Protein AF-A0AAG5D465-F1 (afdb_monomer)

Sequence (115 aa):
MSRIVLTNRLEFLVHNFLQYLPQVLQSLQRAWMNEKFAPDLLPYEDALVEMVMIQLVHMEENLASADKNNLLYIVHRMEVERIRFVVASYLRCRLQKIETYFCDNVQYPFYLFPN

Foldseek 3Di:
DDPDDPPDPPVVCCVVLVPCVVVLLVVLVVLQVCLQPDPAQDDDPVVSLVVLVVSLVVLVVVLVPDDPPDPVSVVSVVVSVVSVVSSVSSVVSNVVNVVVCCVVVPPDDPPPDDD

Radius of gyration: 21.15 Å; Cα contacts (8 Å, |Δi|>4): 42; chains: 1; bounding box: 35×42×78 Å

Secondary structure (DSSP, 8-state):
--------HHHHHHHHHTTTHHHHHHHHHHHHHHHHH-SSPPPP-HHHHHHHHHHHHHHHHHHHTS-TTSHHHHHHHHHHHHHHHHHHHHHHHHHHHHHHHHHHH--S-TT----

Mean predicted aligned error: 10.77 Å

Organism: Anopheles atroparvus (NCBI:txid41427)

pLDDT: mean 78.23, std 18.37, range [38.47, 96.12]

Solvent-accessible surface area (backbone atoms only — not comparable to full-atom values): 7015 Å² total; per-residue (Å²): 137,84,84,79,69,92,81,44,75,62,59,60,46,51,66,68,51,62,79,53,51,63,62,55,49,51,52,49,50,49,53,35,52,51,48,71,71,40,94,60,84,67,87,81,62,58,70,61,54,51,51,52,51,55,53,48,53,53,53,51,57,54,51,74,76,48,63,79,87,39,69,66,46,53,53,53,52,52,49,53,53,54,52,52,50,51,54,54,51,36,52,48,51,52,51,52,48,52,52,48,51,49,60,69,68,58,76,76,72,101,80,81,73,82,132

InterPro domains:
  IPR008591 GINS complex subunit Sld5 [PTHR21206] (23-103)
  IPR036224 GINS, helical bundle-like domain superfamily [SSF158573] (23-104)
  IPR038749 GINS complex protein Sld5, alpha-helical domain [cd11711] (24-102)

Structure (mmCIF, N/CA/C/O backbone):
data_AF-A0AAG5D465-F1
#
_entry.id   AF-A0AAG5D465-F1
#
loop_
_atom_site.group_PDB
_atom_site.id
_atom_site.type_symbol
_atom_site.label_atom_id
_atom_site.label_alt_id
_atom_site.label_comp_id
_atom_site.label_asym_id
_atom_site.label_entity_id
_atom_site.label_seq_id
_atom_site.pdbx_PDB_ins_code
_atom_site.Cartn_x
_atom_site.Cartn_y
_atom_site.Cartn_z
_atom_site.occupancy
_atom_site.B_iso_or_equiv
_atom_site.auth_seq_id
_atom_site.auth_comp_id
_atom_site.auth_asym_id
_atom_site.auth_atom_id
_atom_site.pdbx_PDB_model_num
ATOM 1 N N . MET A 1 1 ? 6.609 7.250 -47.207 1.00 39.47 1 MET A N 1
ATOM 2 C CA . MET A 1 1 ? 6.962 8.311 -46.241 1.00 39.47 1 MET A CA 1
ATOM 3 C C . MET A 1 1 ? 6.620 7.837 -44.835 1.00 39.47 1 MET A C 1
ATOM 5 O O . MET A 1 1 ? 5.506 7.991 -44.362 1.00 39.47 1 MET A O 1
ATOM 9 N N . SER A 1 2 ? 7.585 7.119 -44.268 1.00 38.47 2 SER A N 1
ATOM 10 C CA . SER A 1 2 ? 7.977 7.017 -42.861 1.00 38.47 2 SER A CA 1
ATOM 11 C C . SER A 1 2 ? 6.959 7.433 -41.784 1.00 38.47 2 SER A C 1
ATOM 13 O O . SER A 1 2 ? 6.992 8.561 -41.302 1.00 38.47 2 SER A O 1
ATOM 15 N N . ARG A 1 3 ? 6.134 6.487 -41.307 1.00 41.50 3 ARG A N 1
ATOM 16 C CA . ARG A 1 3 ? 5.664 6.515 -39.911 1.00 41.50 3 ARG A CA 1
ATOM 17 C C . ARG A 1 3 ? 6.727 5.832 -39.060 1.00 41.50 3 ARG A C 1
ATOM 19 O O . ARG A 1 3 ? 6.804 4.610 -38.980 1.00 41.50 3 ARG A O 1
ATOM 26 N N . ILE A 1 4 ? 7.611 6.668 -38.539 1.00 45.81 4 ILE A N 1
ATOM 27 C CA . ILE A 1 4 ? 8.719 6.313 -37.666 1.00 45.81 4 ILE A CA 1
ATOM 28 C C . ILE A 1 4 ? 8.134 5.854 -36.322 1.00 45.81 4 ILE A C 1
ATOM 30 O O . ILE A 1 4 ? 7.581 6.642 -35.571 1.00 45.81 4 ILE A O 1
ATOM 34 N N . VAL A 1 5 ? 8.226 4.542 -36.107 1.00 45.31 5 VAL A N 1
ATOM 35 C CA . VAL A 1 5 ? 8.690 3.885 -34.882 1.00 45.31 5 VAL A CA 1
ATOM 36 C C . VAL A 1 5 ? 7.916 4.151 -33.573 1.00 45.31 5 VAL A C 1
ATOM 38 O O . VAL A 1 5 ? 8.186 5.083 -32.825 1.00 45.31 5 VAL A O 1
ATOM 41 N N . LEU A 1 6 ? 7.035 3.206 -33.221 1.00 42.00 6 LEU A N 1
ATOM 42 C CA . LEU A 1 6 ? 6.590 2.948 -31.842 1.00 42.00 6 LEU A CA 1
ATOM 43 C C . LEU A 1 6 ? 7.748 2.319 -31.027 1.00 42.00 6 LEU A C 1
ATOM 45 O O . LEU A 1 6 ? 7.674 1.153 -30.644 1.00 42.00 6 LEU A O 1
ATOM 49 N N . THR A 1 7 ? 8.870 3.026 -30.839 1.00 44.22 7 THR A N 1
ATOM 50 C CA . THR A 1 7 ? 10.131 2.406 -30.362 1.00 44.22 7 THR A CA 1
ATOM 51 C C . THR A 1 7 ? 10.227 2.117 -28.880 1.00 44.22 7 THR A C 1
ATOM 53 O O . THR A 1 7 ? 11.240 1.567 -28.467 1.00 44.22 7 THR A O 1
ATOM 56 N N . ASN A 1 8 ? 9.237 2.439 -28.058 1.00 47.28 8 ASN A N 1
ATOM 57 C CA . ASN A 1 8 ? 9.345 2.143 -26.639 1.00 47.28 8 ASN A CA 1
ATOM 58 C C . ASN A 1 8 ? 8.136 1.347 -26.171 1.00 47.28 8 ASN A C 1
ATOM 60 O O . ASN A 1 8 ? 7.081 1.889 -25.854 1.00 47.28 8 ASN A O 1
ATOM 64 N N . ARG A 1 9 ? 8.338 0.032 -26.031 1.00 51.03 9 ARG A N 1
ATOM 65 C CA . ARG A 1 9 ? 7.465 -0.854 -25.242 1.00 51.03 9 ARG A CA 1
ATOM 66 C C . ARG A 1 9 ? 7.213 -0.269 -23.840 1.00 51.03 9 ARG A C 1
ATOM 68 O O . ARG A 1 9 ? 6.133 -0.442 -23.292 1.00 51.03 9 ARG A O 1
ATOM 75 N N . LEU A 1 10 ? 8.184 0.491 -23.319 1.00 47.94 10 LEU A N 1
ATOM 76 C CA . LEU A 1 10 ? 8.083 1.292 -22.098 1.00 47.94 10 LEU A CA 1
ATOM 77 C C . LEU A 1 10 ? 7.093 2.466 -22.211 1.00 47.94 10 LEU A C 1
ATOM 79 O O . LEU A 1 10 ? 6.311 2.650 -21.293 1.00 47.94 10 LEU A O 1
ATOM 83 N N . GLU A 1 11 ? 7.041 3.219 -23.315 1.00 49.28 11 GLU A N 1
ATOM 84 C CA . GLU A 1 11 ? 6.071 4.321 -23.490 1.00 49.28 11 GLU A CA 1
ATOM 85 C C . GLU A 1 11 ? 4.629 3.804 -23.584 1.00 49.28 11 GLU A C 1
ATOM 87 O O . GLU A 1 11 ? 3.711 4.396 -23.019 1.00 49.28 11 GLU A O 1
ATOM 92 N N . PHE A 1 12 ? 4.432 2.652 -24.230 1.00 49.44 12 PHE A N 1
ATOM 93 C CA . PHE A 1 12 ? 3.120 2.005 -24.323 1.00 49.44 12 PHE A CA 1
ATOM 94 C C . PHE A 1 12 ? 2.645 1.434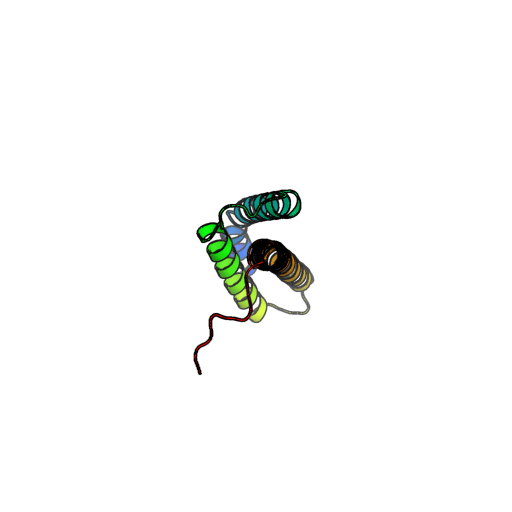 -22.972 1.00 49.44 12 PHE A C 1
ATOM 96 O O . PHE A 1 12 ? 1.447 1.448 -22.675 1.00 49.44 12 PHE A O 1
ATOM 103 N N . LEU A 1 13 ? 3.579 0.969 -22.131 1.00 51.59 13 LEU A N 1
ATOM 104 C CA . LEU A 1 13 ? 3.313 0.530 -20.757 1.00 51.59 13 LEU A CA 1
ATOM 105 C C . LEU A 1 13 ? 3.050 1.713 -19.818 1.00 51.59 13 LEU A C 1
ATOM 107 O O . LEU A 1 13 ? 2.090 1.672 -19.057 1.00 51.59 13 LEU A O 1
ATOM 111 N N . VAL A 1 14 ? 3.825 2.795 -19.925 1.00 52.81 14 VAL A N 1
ATOM 112 C CA . VAL A 1 14 ? 3.624 4.053 -19.185 1.00 52.81 14 VAL A CA 1
ATOM 113 C C . VAL A 1 14 ? 2.224 4.620 -19.446 1.00 52.81 14 VAL A C 1
ATOM 115 O O . VAL A 1 14 ? 1.534 5.002 -18.504 1.00 52.81 14 VAL A O 1
ATOM 118 N N . HIS A 1 15 ? 1.756 4.599 -20.696 1.00 45.66 15 HIS A N 1
ATOM 119 C CA . HIS A 1 15 ? 0.442 5.138 -21.055 1.00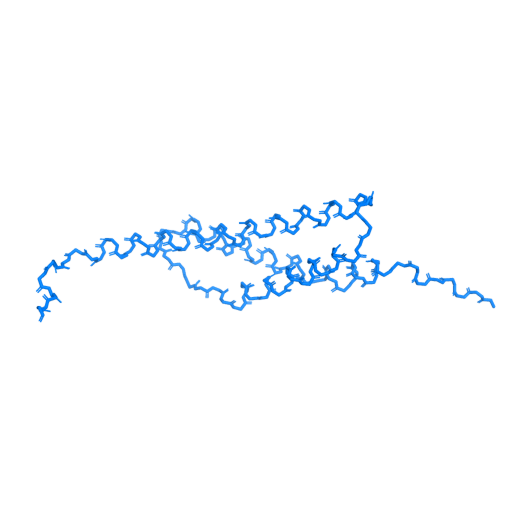 45.66 15 HIS A CA 1
ATOM 120 C C . HIS A 1 15 ? -0.743 4.256 -20.602 1.00 45.66 15 HIS A C 1
ATOM 122 O O . HIS A 1 15 ? -1.821 4.786 -20.344 1.00 45.66 15 HIS A O 1
ATOM 128 N N . ASN A 1 16 ? -0.567 2.933 -20.472 1.00 44.88 16 ASN A N 1
ATOM 129 C CA . ASN A 1 16 ? -1.628 2.029 -19.996 1.00 44.88 16 ASN A CA 1
ATOM 130 C C . ASN A 1 16 ? -1.641 1.848 -18.464 1.00 44.88 16 ASN A C 1
ATOM 132 O O . ASN A 1 16 ? -2.710 1.667 -17.889 1.00 44.88 16 ASN A O 1
ATOM 136 N N . PHE A 1 17 ? -0.490 1.930 -17.784 1.00 49.47 17 PHE A N 1
ATOM 137 C CA . PHE A 1 17 ? -0.395 1.723 -16.328 1.00 49.47 17 PHE A CA 1
ATOM 138 C C . PHE A 1 17 ? -0.609 2.996 -15.494 1.00 49.47 17 PHE A C 1
ATOM 140 O O . PHE A 1 17 ? -1.157 2.921 -14.393 1.00 49.47 17 PHE A O 1
ATOM 147 N N . L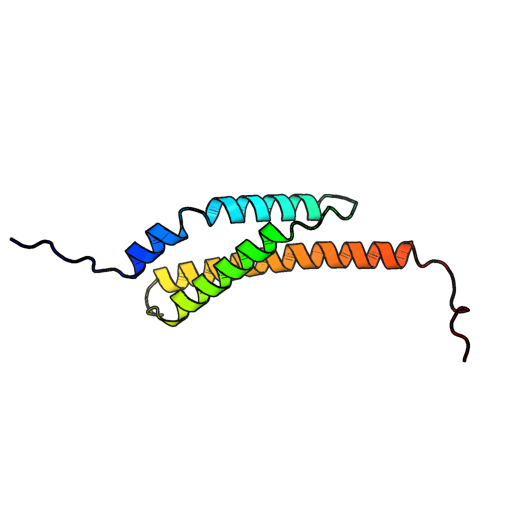EU A 1 18 ? -0.219 4.180 -15.985 1.00 49.31 18 LEU A N 1
ATOM 148 C CA . LEU A 1 18 ? -0.297 5.417 -15.192 1.00 49.31 18 LEU A CA 1
ATOM 149 C C . LEU A 1 18 ? -1.707 6.004 -15.053 1.00 49.31 18 LEU A C 1
ATOM 151 O O . LEU A 1 18 ? -1.895 6.912 -14.246 1.00 49.31 18 LEU A O 1
ATOM 155 N N . GLN A 1 19 ? -2.703 5.525 -15.801 1.00 55.31 19 GLN A N 1
ATOM 156 C CA . GLN A 1 19 ? -4.012 6.183 -15.803 1.00 55.31 19 GLN A CA 1
ATOM 157 C C . GLN A 1 19 ? -4.863 5.871 -14.559 1.00 55.31 19 GLN A C 1
ATOM 159 O O . GLN A 1 19 ? -5.653 6.720 -14.149 1.00 55.31 19 GLN A O 1
ATOM 164 N N . TYR A 1 20 ? -4.665 4.707 -13.927 1.00 60.53 20 TYR A N 1
ATOM 165 C CA . TYR A 1 20 ? -5.469 4.265 -12.776 1.00 60.53 20 TYR A CA 1
ATOM 166 C C . TYR A 1 20 ? -4.660 4.021 -11.495 1.00 60.53 20 TYR A C 1
ATOM 168 O O . TYR A 1 20 ? -5.179 4.239 -10.399 1.00 60.53 20 TYR A O 1
ATOM 176 N N . LEU A 1 21 ? -3.376 3.651 -11.598 1.00 70.69 21 LEU A N 1
ATOM 177 C CA . LEU A 1 21 ? -2.509 3.412 -10.437 1.00 70.69 21 LEU A CA 1
ATOM 178 C C . LEU A 1 21 ? -2.479 4.594 -9.440 1.00 70.69 21 LEU A C 1
ATOM 180 O O . LEU A 1 21 ? -2.598 4.345 -8.241 1.00 70.69 21 LEU A O 1
ATOM 184 N N . PRO A 1 22 ? -2.406 5.876 -9.864 1.00 79.38 22 PRO A N 1
ATOM 185 C CA . PRO A 1 22 ? -2.346 6.995 -8.922 1.00 79.38 22 PRO A CA 1
ATOM 186 C C . PRO A 1 22 ? -3.597 7.126 -8.048 1.00 79.38 22 PRO A C 1
ATOM 188 O O . PRO A 1 22 ? -3.484 7.407 -6.857 1.00 79.38 22 PRO A O 1
ATOM 191 N N . GLN A 1 23 ? -4.786 6.893 -8.615 1.00 83.12 23 GLN A N 1
ATOM 192 C CA . GLN A 1 23 ? -6.050 6.992 -7.875 1.00 83.12 23 GLN A CA 1
ATOM 193 C C . GLN A 1 23 ? -6.178 5.847 -6.870 1.00 83.12 23 GLN A C 1
ATOM 195 O O . GLN A 1 23 ? -6.535 6.065 -5.716 1.00 83.12 23 GLN A O 1
ATOM 200 N N . VAL A 1 24 ? -5.827 4.631 -7.293 1.00 85.31 24 VAL A N 1
ATOM 201 C CA . VAL A 1 24 ? -5.846 3.438 -6.438 1.00 85.31 24 VAL A CA 1
ATOM 202 C C . VAL A 1 24 ? -4.855 3.589 -5.284 1.00 85.31 24 VAL A C 1
ATOM 204 O O . VAL A 1 24 ? -5.199 3.330 -4.132 1.00 85.31 24 VAL A O 1
ATOM 207 N N . LEU A 1 25 ? -3.645 4.086 -5.557 1.00 87.81 25 LEU A N 1
ATOM 208 C CA . LEU A 1 25 ? -2.649 4.354 -4.521 1.00 87.81 25 LEU A CA 1
ATOM 209 C C . LEU A 1 25 ? -3.088 5.461 -3.566 1.00 87.81 25 LEU A C 1
ATOM 211 O O . LEU A 1 25 ? -2.852 5.342 -2.366 1.00 87.81 25 LEU A O 1
ATOM 215 N N . GLN A 1 26 ? -3.746 6.509 -4.061 1.00 90.75 26 GLN A N 1
ATOM 216 C CA . GLN A 1 26 ? -4.297 7.558 -3.206 1.00 90.75 26 GLN A CA 1
ATOM 217 C C . GLN A 1 26 ? -5.386 7.005 -2.277 1.00 90.75 26 GLN A C 1
ATOM 219 O O . GLN A 1 26 ? -5.393 7.316 -1.083 1.00 90.75 26 GLN A O 1
ATOM 224 N N . SER A 1 27 ? -6.272 6.151 -2.795 1.00 92.00 27 SER A N 1
ATOM 225 C CA . SER A 1 27 ? -7.276 5.453 -1.989 1.00 92.00 27 SER A CA 1
ATOM 226 C C . SER A 1 27 ? -6.626 4.554 -0.940 1.00 92.00 27 SER A C 1
ATOM 228 O O . SER A 1 27 ? -7.003 4.622 0.229 1.00 92.00 27 SER A O 1
ATOM 230 N N . LEU A 1 28 ? -5.592 3.787 -1.312 1.00 92.94 28 LEU A N 1
ATOM 231 C CA . LEU A 1 28 ? -4.841 2.946 -0.376 1.00 92.94 28 LEU A CA 1
ATOM 232 C C . LEU A 1 28 ? -4.163 3.783 0.710 1.00 92.94 28 LEU A C 1
ATOM 234 O O . LEU A 1 28 ? -4.222 3.430 1.882 1.00 92.94 28 LEU A O 1
ATOM 238 N N . GLN A 1 29 ? -3.530 4.898 0.349 1.00 93.31 29 GLN A N 1
ATOM 239 C CA . GLN A 1 29 ? -2.888 5.790 1.313 1.00 93.31 29 GLN A CA 1
ATOM 240 C C . GLN A 1 29 ? -3.900 6.382 2.292 1.00 93.31 29 GLN A C 1
ATOM 242 O O . GLN A 1 29 ? -3.619 6.447 3.487 1.00 93.31 29 GLN A O 1
ATOM 247 N N . ARG A 1 30 ? -5.086 6.769 1.809 1.00 94.00 30 ARG A N 1
ATOM 248 C CA . ARG A 1 30 ? -6.176 7.236 2.668 1.00 94.00 30 ARG A CA 1
ATOM 249 C C . ARG A 1 30 ? -6.653 6.128 3.606 1.00 94.00 30 ARG A C 1
ATOM 251 O O . ARG A 1 30 ? -6.738 6.375 4.804 1.00 94.00 30 ARG A O 1
ATOM 258 N N . ALA A 1 31 ? -6.913 4.926 3.093 1.00 94.06 31 ALA A N 1
ATOM 259 C CA . ALA A 1 31 ? -7.304 3.778 3.912 1.00 94.06 31 ALA A CA 1
ATOM 260 C C . ALA A 1 31 ? -6.234 3.450 4.966 1.00 94.06 31 ALA A C 1
ATOM 262 O O . ALA A 1 31 ? -6.551 3.267 6.137 1.00 94.06 31 ALA A O 1
ATOM 263 N N . TRP A 1 32 ? -4.957 3.479 4.580 1.00 95.06 32 TRP A N 1
ATOM 264 C CA . TRP A 1 32 ? -3.826 3.267 5.478 1.00 95.06 32 TRP A CA 1
ATOM 265 C C . TRP A 1 32 ? -3.723 4.325 6.578 1.00 95.06 32 TRP A C 1
ATOM 267 O O . TRP A 1 32 ? -3.547 3.976 7.745 1.00 95.06 32 TRP A O 1
ATOM 277 N N . MET A 1 33 ? -3.853 5.608 6.235 1.00 95.25 33 MET A N 1
ATOM 278 C CA . MET A 1 33 ? -3.861 6.687 7.224 1.00 95.25 33 MET A CA 1
ATOM 279 C C . MET A 1 33 ? -5.050 6.559 8.175 1.00 95.25 33 MET A C 1
ATOM 281 O O . MET A 1 33 ? -4.865 6.636 9.387 1.00 95.25 33 MET A O 1
ATOM 285 N N . ASN A 1 34 ? -6.247 6.324 7.639 1.00 95.38 34 ASN A N 1
ATOM 286 C CA . ASN A 1 34 ? -7.452 6.145 8.442 1.00 95.38 34 ASN A CA 1
ATOM 287 C C . ASN A 1 34 ? -7.288 4.979 9.417 1.00 95.38 34 ASN A C 1
ATOM 289 O O . ASN A 1 34 ? -7.568 5.136 10.599 1.00 95.38 34 ASN A O 1
ATOM 293 N N . GLU A 1 35 ? -6.762 3.845 8.954 1.00 94.56 35 GLU A N 1
ATOM 294 C CA . GLU A 1 35 ? -6.483 2.702 9.817 1.00 94.56 35 GLU A CA 1
ATOM 295 C C . GLU A 1 35 ? -5.479 3.061 10.912 1.00 94.56 35 GLU A C 1
ATOM 297 O O . GLU A 1 35 ? -5.719 2.787 12.079 1.00 94.56 35 GLU A O 1
ATOM 302 N N . LYS A 1 36 ? -4.378 3.735 10.576 1.00 92.25 36 LYS A N 1
ATOM 303 C CA . LYS A 1 36 ? -3.335 4.073 11.551 1.00 92.25 36 LYS A CA 1
ATOM 304 C C . LYS A 1 36 ? -3.821 4.995 12.673 1.00 92.25 36 LYS A C 1
ATOM 306 O O . LYS A 1 36 ? -3.318 4.896 13.789 1.00 92.25 36 LYS A O 1
ATOM 311 N N . PHE A 1 37 ? -4.744 5.906 12.373 1.00 92.62 37 PHE A N 1
ATOM 312 C CA . PHE A 1 37 ? -5.223 6.908 13.329 1.00 92.62 37 PHE A CA 1
ATOM 313 C C . PHE A 1 37 ? -6.584 6.580 13.951 1.00 92.62 37 PHE A C 1
ATOM 315 O O . PHE A 1 37 ? -6.959 7.219 14.932 1.00 92.62 37 PHE A O 1
ATOM 322 N N . ALA A 1 38 ? -7.322 5.606 13.419 1.00 92.56 38 ALA A N 1
ATOM 323 C CA . ALA A 1 38 ? -8.546 5.137 14.052 1.00 92.56 38 ALA A CA 1
ATOM 324 C C . ALA A 1 38 ? -8.205 4.332 15.320 1.00 92.56 38 ALA A C 1
ATOM 326 O O . ALA A 1 38 ? -7.355 3.440 15.244 1.00 92.56 38 ALA A O 1
ATOM 327 N N . PRO A 1 39 ? -8.864 4.602 16.464 1.00 88.19 39 PRO A N 1
ATOM 328 C CA . PRO A 1 39 ? -8.702 3.781 17.662 1.00 88.19 39 PRO A CA 1
ATOM 329 C C . PRO A 1 39 ? -9.205 2.358 17.410 1.00 88.19 39 PRO A C 1
ATOM 331 O O . PRO A 1 39 ? -8.584 1.399 17.859 1.00 88.19 39 PRO A O 1
ATOM 334 N N . ASP A 1 40 ? -10.272 2.239 16.615 1.00 89.19 40 ASP A N 1
ATOM 335 C CA . ASP A 1 40 ? -10.917 0.974 16.316 1.00 89.19 40 ASP A CA 1
ATOM 336 C C . ASP A 1 40 ? -10.517 0.377 14.962 1.00 89.19 40 ASP A C 1
ATOM 338 O O . ASP A 1 40 ? -10.027 1.082 14.072 1.00 89.19 40 ASP A O 1
ATOM 342 N N . LEU A 1 41 ? -10.717 -0.935 14.795 1.00 90.75 41 LEU A N 1
ATOM 343 C CA . LEU A 1 41 ? -10.492 -1.629 13.522 1.00 90.75 41 LEU A CA 1
ATOM 344 C C . LEU A 1 41 ? -11.564 -1.214 12.507 1.00 90.75 41 LEU A C 1
ATOM 346 O O . LEU A 1 41 ? -12.756 -1.431 12.722 1.00 90.75 41 LEU A O 1
ATOM 350 N N . LEU A 1 42 ? -11.139 -0.649 11.378 1.00 93.25 42 LEU A N 1
ATOM 351 C CA . LEU A 1 42 ? -12.057 -0.228 10.317 1.00 93.25 42 LEU A CA 1
ATOM 352 C C . LEU A 1 42 ? -12.505 -1.417 9.441 1.00 93.25 42 LEU A C 1
ATOM 354 O O . LEU A 1 42 ? -11.874 -2.483 9.474 1.00 93.25 42 LEU A O 1
ATOM 358 N N . PRO A 1 43 ? -13.552 -1.267 8.607 1.00 93.06 43 PRO A N 1
ATOM 359 C CA . PRO A 1 43 ? -13.875 -2.247 7.571 1.00 93.06 43 PRO A CA 1
ATOM 360 C C . PRO A 1 43 ? -12.666 -2.537 6.673 1.00 93.06 43 PRO A C 1
ATOM 362 O O . PRO A 1 43 ? -11.872 -1.645 6.373 1.00 93.06 43 PRO A O 1
ATOM 365 N N . TYR A 1 44 ? -12.485 -3.804 6.300 1.00 92.38 44 TYR A N 1
ATOM 366 C CA . TYR A 1 44 ? -11.407 -4.196 5.397 1.00 92.38 44 TYR A CA 1
ATOM 367 C C . TYR A 1 44 ? -11.785 -3.842 3.959 1.00 92.38 44 TYR A C 1
ATOM 369 O O . TYR A 1 44 ? -12.838 -4.255 3.485 1.00 92.38 44 TYR A O 1
ATOM 377 N N . GLU A 1 45 ? -10.913 -3.102 3.280 1.00 91.69 45 GLU A N 1
ATOM 378 C CA . GLU A 1 45 ? -11.086 -2.711 1.879 1.00 91.69 45 GLU A CA 1
ATOM 379 C C . GLU A 1 45 ? -10.483 -3.793 0.966 1.00 91.69 45 GLU A C 1
ATOM 381 O O . GLU A 1 45 ? -9.388 -3.634 0.419 1.00 91.69 45 GLU A O 1
ATOM 386 N N . ASP A 1 46 ? -11.169 -4.930 0.847 1.00 91.44 46 ASP A N 1
ATOM 387 C CA . ASP A 1 46 ? -10.696 -6.125 0.137 1.00 91.44 46 ASP A CA 1
ATOM 388 C C . ASP A 1 46 ? -10.408 -5.860 -1.344 1.00 91.44 46 ASP A C 1
ATOM 390 O O . ASP A 1 46 ? -9.288 -6.095 -1.803 1.00 91.44 46 ASP A O 1
ATOM 394 N N . ALA A 1 47 ? -11.374 -5.280 -2.058 1.00 90.38 47 ALA A N 1
ATOM 395 C CA . ALA A 1 47 ? -11.257 -4.993 -3.484 1.00 90.38 47 ALA A CA 1
ATOM 396 C C . ALA A 1 47 ? -10.102 -4.024 -3.785 1.00 90.38 47 ALA A C 1
ATOM 398 O O . ALA A 1 47 ? -9.409 -4.151 -4.796 1.00 90.38 47 ALA A O 1
ATOM 399 N N . LEU A 1 48 ? -9.861 -3.059 -2.890 1.00 90.56 48 LEU A N 1
ATOM 400 C CA . LEU A 1 48 ? -8.777 -2.091 -3.030 1.00 90.56 48 LEU A CA 1
ATOM 401 C C . LEU A 1 48 ? -7.408 -2.759 -2.874 1.00 90.56 48 LEU A C 1
ATOM 403 O O . LEU A 1 48 ? -6.510 -2.517 -3.682 1.00 90.56 48 LEU A O 1
ATOM 407 N N . VAL A 1 49 ? -7.240 -3.593 -1.844 1.00 92.31 49 VAL A N 1
ATOM 408 C CA . VAL A 1 49 ? -5.982 -4.313 -1.609 1.00 92.31 49 VAL A CA 1
ATOM 409 C C . VAL A 1 49 ? -5.714 -5.304 -2.737 1.00 92.31 49 VAL A C 1
ATOM 411 O O . VAL A 1 49 ? -4.598 -5.335 -3.253 1.00 92.31 49 VAL A O 1
ATOM 414 N N . GLU A 1 50 ? -6.723 -6.063 -3.165 1.00 90.88 50 GLU A N 1
ATOM 415 C CA . GLU A 1 50 ? -6.606 -6.996 -4.287 1.00 90.88 50 GLU A CA 1
ATOM 416 C C . GLU A 1 50 ? -6.167 -6.275 -5.566 1.00 90.88 50 GLU A C 1
ATOM 418 O O . GLU A 1 50 ? -5.193 -6.677 -6.208 1.00 90.88 50 GLU A O 1
ATOM 423 N N . MET A 1 51 ? -6.809 -5.149 -5.890 1.00 89.75 51 MET A N 1
ATOM 424 C CA . MET A 1 51 ? -6.451 -4.351 -7.057 1.00 89.75 51 MET A CA 1
ATOM 425 C C . MET A 1 51 ? -4.993 -3.874 -6.997 1.00 89.75 51 MET A C 1
ATOM 427 O O . MET A 1 51 ? -4.273 -3.994 -7.988 1.00 89.75 51 MET A O 1
ATOM 431 N N . VAL A 1 52 ? -4.526 -3.367 -5.850 1.00 90.44 52 VAL A N 1
ATOM 432 C CA . VAL A 1 52 ? -3.124 -2.936 -5.683 1.00 90.44 52 VAL A CA 1
ATOM 433 C C . VAL A 1 52 ? -2.158 -4.106 -5.856 1.00 90.44 52 VAL A C 1
ATOM 435 O O . VAL A 1 52 ? -1.125 -3.949 -6.506 1.00 90.44 52 VAL A O 1
ATOM 438 N N . MET A 1 53 ? -2.480 -5.274 -5.300 1.00 90.38 53 MET A N 1
ATOM 439 C CA . MET A 1 53 ? -1.633 -6.464 -5.395 1.00 90.38 53 MET A CA 1
ATOM 440 C C . MET A 1 53 ? -1.503 -6.955 -6.839 1.00 90.38 53 MET A C 1
ATOM 442 O O . MET A 1 53 ? -0.391 -7.233 -7.285 1.00 90.38 53 MET A O 1
ATOM 446 N N . ILE A 1 54 ? -2.600 -6.982 -7.601 1.00 88.38 54 ILE A N 1
ATOM 447 C CA . ILE A 1 54 ? -2.575 -7.324 -9.03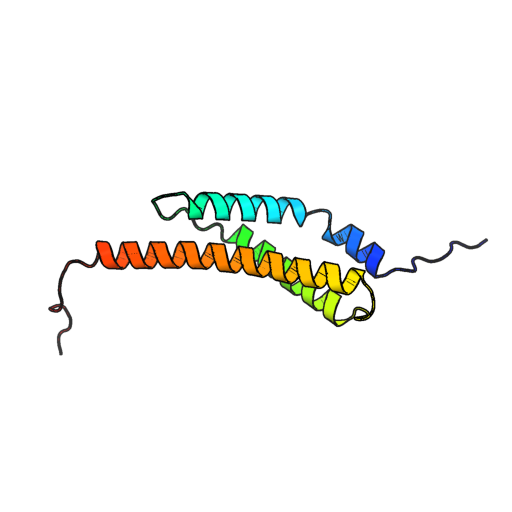2 1.00 88.38 54 ILE A CA 1
ATOM 448 C C . ILE A 1 54 ? -1.694 -6.335 -9.807 1.00 88.38 54 ILE A C 1
ATOM 450 O O . ILE A 1 54 ? -0.861 -6.738 -10.618 1.00 88.38 54 ILE A O 1
ATOM 454 N N . GLN A 1 55 ? -1.838 -5.033 -9.541 1.00 85.00 55 GLN A N 1
ATOM 455 C CA . GLN A 1 55 ? -1.012 -4.016 -10.195 1.00 85.00 55 GLN A CA 1
ATOM 456 C C . GLN A 1 55 ? 0.475 -4.171 -9.855 1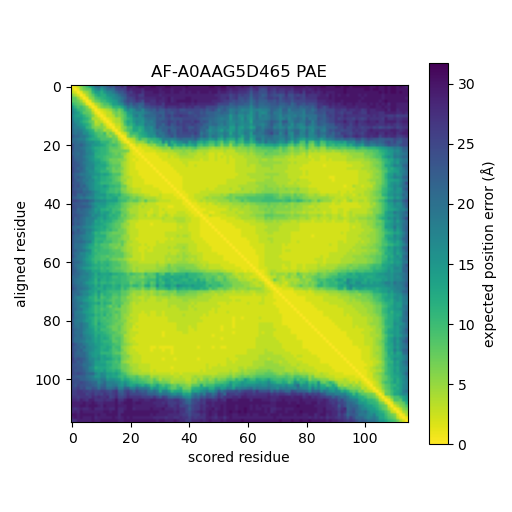.00 85.00 55 GLN A C 1
ATOM 458 O O . GLN A 1 55 ? 1.315 -4.022 -10.741 1.00 85.00 55 GLN A O 1
ATOM 463 N N . LEU A 1 56 ? 0.807 -4.518 -8.608 1.00 89.44 56 LEU A N 1
ATOM 464 C CA . LEU A 1 56 ? 2.185 -4.786 -8.197 1.00 89.44 56 LEU A CA 1
ATOM 465 C C . LEU A 1 56 ? 2.803 -5.954 -8.964 1.00 89.44 56 LEU A C 1
ATOM 467 O O . LEU A 1 56 ? 3.912 -5.808 -9.474 1.00 89.44 56 LEU A O 1
ATOM 471 N N . VAL A 1 57 ? 2.080 -7.070 -9.090 1.00 89.44 57 VAL A N 1
ATOM 472 C CA . VAL A 1 57 ? 2.552 -8.245 -9.841 1.00 89.44 57 VAL A CA 1
ATOM 473 C C . VAL A 1 57 ? 2.871 -7.860 -11.283 1.00 89.44 57 VAL A C 1
ATOM 475 O O . VAL A 1 57 ? 3.972 -8.122 -11.763 1.00 89.44 57 VAL A O 1
ATOM 478 N N . HIS A 1 58 ? 1.973 -7.139 -11.955 1.00 84.56 58 HIS A N 1
ATOM 479 C CA . HIS A 1 58 ? 2.243 -6.703 -13.322 1.00 84.56 58 HIS A CA 1
ATOM 480 C C . HIS A 1 58 ? 3.437 -5.734 -13.422 1.00 84.56 58 HIS A C 1
ATOM 482 O O . HIS A 1 58 ? 4.195 -5.771 -14.394 1.00 84.56 58 HIS A O 1
ATOM 488 N N . MET A 1 59 ? 3.630 -4.846 -12.439 1.00 83.38 59 MET A N 1
ATOM 489 C CA . MET A 1 59 ? 4.797 -3.956 -12.408 1.00 83.38 59 MET A CA 1
ATOM 490 C C . MET A 1 59 ? 6.105 -4.745 -12.257 1.00 83.38 59 MET A C 1
ATOM 492 O O . MET A 1 59 ? 7.096 -4.410 -12.906 1.00 83.38 59 MET A O 1
ATOM 496 N N . GLU A 1 60 ? 6.111 -5.804 -11.449 1.00 88.19 60 GLU A N 1
ATOM 497 C CA . GLU A 1 60 ? 7.261 -6.698 -11.283 1.00 88.19 60 GLU A CA 1
ATOM 498 C C . GLU A 1 60 ? 7.573 -7.492 -12.556 1.00 88.19 60 GLU A C 1
ATOM 500 O O . GLU A 1 60 ? 8.734 -7.565 -12.963 1.00 88.19 60 GLU A O 1
ATOM 505 N N . GLU A 1 61 ? 6.555 -8.026 -13.232 1.00 86.81 61 GLU A N 1
ATOM 506 C CA . GLU A 1 61 ? 6.711 -8.734 -14.509 1.00 86.81 61 GLU A CA 1
ATOM 507 C C . GLU A 1 61 ? 7.289 -7.821 -15.597 1.00 86.81 61 GLU A C 1
ATOM 509 O O . GLU A 1 61 ? 8.209 -8.198 -16.330 1.00 86.81 61 GLU A O 1
ATOM 514 N N . ASN A 1 62 ? 6.807 -6.577 -15.666 1.00 81.38 62 ASN A N 1
ATOM 515 C CA . ASN A 1 62 ? 7.340 -5.578 -16.586 1.00 81.38 62 ASN A CA 1
ATOM 516 C C . ASN A 1 62 ? 8.815 -5.273 -16.289 1.00 81.38 62 ASN A C 1
ATOM 518 O O . ASN A 1 62 ? 9.632 -5.231 -17.214 1.00 81.38 62 ASN A O 1
ATOM 522 N N . LEU A 1 63 ? 9.174 -5.125 -15.008 1.00 83.62 63 LEU A N 1
ATOM 523 C CA . LEU A 1 63 ? 10.556 -4.919 -14.571 1.00 83.62 63 LEU A CA 1
ATOM 524 C C . LEU A 1 63 ? 11.456 -6.121 -14.880 1.00 83.62 63 LEU A C 1
ATOM 526 O O . LEU A 1 63 ? 12.614 -5.923 -15.240 1.00 83.62 63 LEU A O 1
ATOM 530 N N . ALA A 1 64 ? 10.950 -7.353 -14.799 1.00 85.31 64 ALA A N 1
ATOM 531 C CA . ALA A 1 64 ? 11.736 -8.557 -15.077 1.00 85.31 64 ALA A CA 1
ATOM 532 C C . ALA A 1 64 ? 12.302 -8.585 -16.510 1.00 85.31 64 ALA A C 1
ATOM 534 O O . ALA A 1 64 ? 13.387 -9.122 -16.736 1.00 85.31 64 ALA A O 1
ATOM 535 N N . SER A 1 65 ? 11.588 -7.975 -17.461 1.00 81.81 65 SER A N 1
ATOM 536 C CA . SER A 1 65 ? 11.987 -7.879 -18.872 1.00 81.81 65 SER A CA 1
ATOM 537 C C . SER A 1 65 ? 12.739 -6.590 -19.243 1.00 81.81 65 SER A C 1
ATOM 539 O O . SER A 1 65 ? 13.141 -6.429 -20.396 1.00 81.81 65 SER A O 1
ATOM 541 N N . ALA A 1 66 ? 12.919 -5.663 -18.296 1.00 80.25 66 ALA A N 1
ATOM 542 C CA . ALA A 1 66 ? 13.489 -4.341 -18.543 1.00 80.25 66 ALA A CA 1
ATOM 543 C C . ALA A 1 66 ? 15.018 -4.299 -18.359 1.00 80.25 66 ALA A C 1
ATOM 545 O O . ALA A 1 66 ? 15.610 -5.085 -17.617 1.00 80.25 66 ALA A O 1
ATOM 546 N N . ASP A 1 67 ? 15.668 -3.342 -19.030 1.00 84.38 67 ASP A N 1
ATOM 547 C CA . ASP A 1 67 ? 17.110 -3.119 -18.901 1.00 84.38 67 ASP A CA 1
ATOM 548 C C . ASP A 1 67 ? 17.456 -2.518 -17.530 1.00 84.38 67 ASP A C 1
ATOM 550 O O . ASP A 1 67 ? 17.068 -1.394 -17.202 1.00 84.38 67 ASP A O 1
ATOM 554 N N . LYS A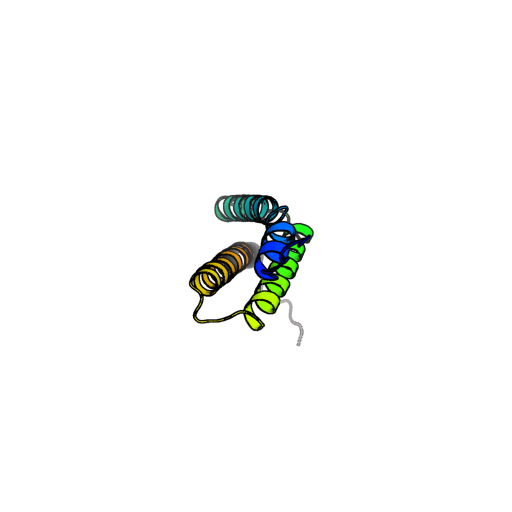 1 68 ? 18.232 -3.269 -16.743 1.00 84.44 68 LYS A N 1
ATOM 555 C CA . LYS A 1 68 ? 18.611 -2.928 -15.366 1.00 84.44 68 LYS A CA 1
ATOM 556 C C . LYS A 1 68 ? 19.551 -1.728 -15.268 1.00 84.44 68 LYS A C 1
ATOM 558 O O . LYS A 1 68 ? 19.633 -1.123 -14.202 1.00 84.44 68 LYS A O 1
ATOM 563 N N . ASN A 1 69 ? 20.248 -1.386 -16.352 1.00 85.12 69 ASN A N 1
ATOM 564 C CA . ASN A 1 69 ? 21.167 -0.246 -16.388 1.00 85.12 69 ASN A CA 1
ATOM 565 C C . ASN A 1 69 ? 20.447 1.084 -16.656 1.00 85.12 69 ASN A C 1
ATOM 567 O O . ASN A 1 69 ? 21.049 2.152 -16.535 1.00 85.12 69 ASN A O 1
ATOM 571 N N . ASN A 1 70 ? 19.160 1.041 -17.008 1.00 84.06 70 ASN A N 1
ATOM 572 C CA . ASN A 1 70 ? 18.363 2.232 -17.248 1.00 84.06 70 ASN A CA 1
ATOM 573 C C . ASN A 1 70 ? 17.944 2.887 -15.917 1.00 84.06 70 ASN A C 1
ATOM 575 O O . ASN A 1 70 ?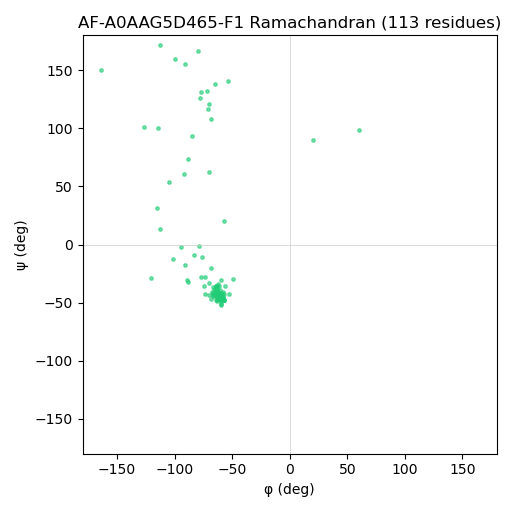 17.391 2.235 -15.032 1.00 84.06 70 ASN A O 1
ATOM 579 N N . LEU A 1 71 ? 18.132 4.203 -15.786 1.00 83.06 71 LEU A N 1
ATOM 580 C CA . LEU A 1 71 ? 17.680 4.964 -14.613 1.00 83.06 71 LEU A CA 1
ATOM 581 C C . LEU A 1 71 ? 16.172 4.806 -14.357 1.00 83.06 71 LEU A C 1
ATOM 583 O O . LEU A 1 71 ? 15.753 4.721 -13.204 1.00 83.06 71 LEU A O 1
ATOM 587 N N . LEU A 1 72 ? 15.359 4.702 -15.412 1.00 79.75 72 LEU A N 1
ATOM 588 C CA . LEU A 1 72 ? 13.917 4.475 -15.287 1.00 79.75 72 LEU A CA 1
ATOM 589 C C . LEU A 1 72 ? 13.601 3.126 -14.631 1.00 79.75 72 LEU A C 1
ATOM 591 O O . LEU A 1 72 ? 12.674 3.053 -13.829 1.00 79.75 72 LEU A O 1
ATOM 595 N N . TYR A 1 73 ? 14.389 2.079 -14.900 1.00 84.25 73 TYR A N 1
ATOM 596 C CA . TYR A 1 73 ? 14.235 0.790 -14.219 1.00 84.25 73 TYR A CA 1
ATOM 597 C C . TYR A 1 73 ? 14.435 0.942 -12.707 1.00 84.25 73 TYR A C 1
ATOM 599 O O . TYR A 1 73 ? 13.637 0.428 -11.924 1.00 84.25 73 TYR A O 1
ATOM 607 N N . ILE A 1 74 ? 15.461 1.692 -12.290 1.00 85.56 74 ILE A N 1
ATOM 608 C CA . ILE A 1 74 ? 15.743 1.943 -10.871 1.00 85.56 74 ILE A CA 1
ATOM 609 C C . ILE A 1 74 ? 14.571 2.684 -10.220 1.00 85.56 74 ILE A C 1
ATOM 611 O O . ILE A 1 74 ? 14.094 2.258 -9.169 1.00 85.56 74 ILE A O 1
ATOM 615 N N . VAL A 1 75 ? 14.067 3.743 -10.861 1.00 83.94 75 VAL A N 1
ATOM 616 C CA . VAL A 1 75 ? 12.923 4.524 -10.360 1.00 83.94 75 VAL A CA 1
ATOM 617 C C . VAL A 1 75 ? 11.670 3.655 -10.226 1.00 83.94 75 VAL A C 1
ATOM 619 O O . VAL A 1 75 ? 11.039 3.650 -9.171 1.00 83.94 75 VAL A O 1
ATOM 622 N N . HIS A 1 76 ? 11.330 2.865 -11.247 1.00 82.12 76 HIS A N 1
ATOM 623 C CA . HIS A 1 76 ? 10.172 1.970 -11.192 1.00 82.12 76 HIS A CA 1
ATOM 624 C C . HIS A 1 76 ? 10.323 0.886 -10.122 1.00 82.12 76 HIS A C 1
ATOM 626 O O . HIS A 1 76 ? 9.368 0.598 -9.404 1.00 82.12 76 HIS A O 1
ATOM 632 N N . ARG A 1 77 ? 11.525 0.325 -9.956 1.00 88.12 77 ARG A N 1
ATOM 633 C CA . ARG A 1 77 ? 11.806 -0.637 -8.888 1.00 88.12 77 ARG A CA 1
ATOM 634 C C . ARG A 1 77 ? 11.627 -0.011 -7.505 1.00 88.12 77 ARG A C 1
ATOM 636 O O . ARG A 1 77 ? 11.017 -0.634 -6.643 1.00 88.12 77 ARG A O 1
ATOM 643 N N . MET A 1 78 ? 12.117 1.211 -7.291 1.00 89.50 78 MET A N 1
ATOM 644 C CA . MET A 1 78 ? 11.911 1.937 -6.031 1.00 89.50 78 MET A CA 1
ATOM 645 C C . MET A 1 78 ? 10.427 2.172 -5.744 1.00 89.50 78 MET A C 1
ATOM 647 O O . MET A 1 78 ? 9.995 2.045 -4.599 1.00 89.50 78 MET A O 1
ATOM 651 N N . GLU A 1 79 ? 9.642 2.481 -6.773 1.00 88.25 79 GLU A N 1
ATOM 652 C CA . GLU A 1 79 ? 8.207 2.702 -6.621 1.00 88.25 79 GLU A CA 1
ATOM 653 C C . GLU A 1 79 ? 7.458 1.416 -6.246 1.00 88.25 79 GLU A C 1
ATOM 655 O O . GLU A 1 79 ? 6.623 1.437 -5.342 1.00 88.25 79 GLU A O 1
ATOM 660 N N . VAL A 1 80 ? 7.813 0.275 -6.848 1.00 90.50 80 VAL A N 1
ATOM 661 C CA . VAL A 1 80 ? 7.278 -1.040 -6.449 1.00 90.50 80 VAL A CA 1
ATOM 662 C C . VAL A 1 80 ? 7.559 -1.322 -4.969 1.00 90.50 80 VAL A C 1
ATOM 664 O O . VAL A 1 80 ? 6.644 -1.678 -4.224 1.00 90.50 80 VAL A O 1
ATOM 667 N N . GLU A 1 81 ? 8.796 -1.103 -4.510 1.00 93.94 81 GLU A N 1
ATOM 668 C CA . GLU A 1 81 ? 9.155 -1.273 -3.094 1.00 93.94 81 GLU A CA 1
ATOM 669 C C . GLU A 1 81 ? 8.340 -0.349 -2.178 1.00 93.94 81 GLU A C 1
ATOM 671 O O . GLU A 1 81 ? 7.849 -0.776 -1.128 1.00 93.94 81 GLU A O 1
ATOM 676 N N . ARG A 1 82 ? 8.148 0.912 -2.585 1.00 93.69 82 ARG A N 1
ATOM 677 C CA . ARG A 1 82 ? 7.369 1.899 -1.829 1.00 93.69 82 ARG A CA 1
ATOM 678 C C . ARG A 1 82 ? 5.920 1.451 -1.653 1.00 93.69 82 ARG A C 1
ATOM 680 O O . ARG A 1 82 ? 5.390 1.519 -0.545 1.00 93.69 82 ARG A O 1
ATOM 687 N N . ILE A 1 83 ? 5.277 0.986 -2.721 1.00 91.75 83 ILE A N 1
ATOM 688 C CA . ILE A 1 83 ? 3.886 0.522 -2.679 1.00 91.75 83 ILE A CA 1
ATOM 689 C C . ILE A 1 83 ? 3.778 -0.749 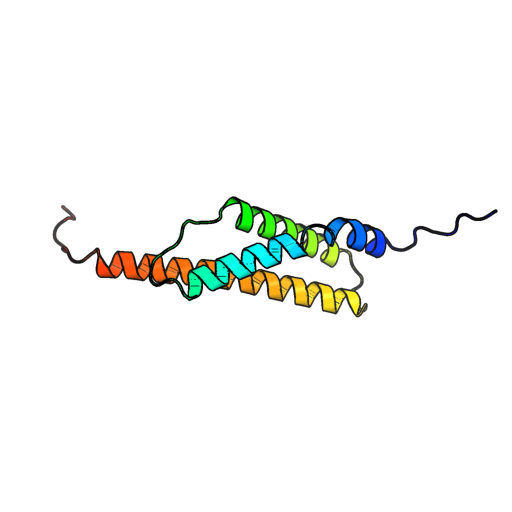-1.826 1.00 91.75 83 ILE A C 1
ATOM 691 O O . ILE A 1 83 ? 2.905 -0.824 -0.957 1.00 91.75 83 ILE A O 1
ATOM 695 N N . ARG A 1 84 ? 4.699 -1.711 -1.990 1.00 94.12 84 ARG A N 1
ATOM 696 C CA . ARG A 1 84 ? 4.729 -2.940 -1.178 1.00 94.12 84 ARG A CA 1
ATOM 697 C C . ARG A 1 84 ? 4.851 -2.628 0.312 1.00 94.12 84 ARG A C 1
ATOM 699 O O . ARG A 1 84 ? 4.164 -3.238 1.133 1.00 94.12 84 ARG A O 1
ATOM 706 N N . PHE A 1 85 ? 5.680 -1.646 0.667 1.00 95.25 85 PHE A N 1
ATOM 707 C CA . PHE A 1 85 ? 5.790 -1.174 2.043 1.00 95.25 85 PHE A CA 1
ATOM 708 C C . PHE A 1 85 ? 4.458 -0.628 2.575 1.00 95.25 85 PHE A C 1
ATOM 710 O O . PHE A 1 85 ? 4.070 -0.985 3.686 1.00 95.25 85 PHE A O 1
ATOM 717 N N . VAL A 1 86 ? 3.744 0.199 1.801 1.00 93.81 86 VAL A N 1
ATOM 718 C CA . VAL A 1 86 ? 2.450 0.768 2.220 1.00 93.81 86 VAL A CA 1
ATOM 719 C C . VAL A 1 86 ? 1.418 -0.334 2.463 1.00 93.81 86 VAL A C 1
ATOM 721 O O . VAL A 1 86 ? 0.793 -0.339 3.523 1.00 93.81 86 VAL A O 1
ATOM 724 N N . VAL A 1 87 ? 1.290 -1.303 1.549 1.00 94.69 87 VAL A N 1
ATOM 725 C CA . VAL A 1 87 ? 0.371 -2.446 1.715 1.00 94.69 87 VAL A CA 1
ATOM 726 C C . VAL A 1 87 ? 0.719 -3.243 2.972 1.00 94.69 87 VAL A C 1
ATOM 728 O O . VAL A 1 87 ? -0.137 -3.480 3.823 1.00 94.69 87 VAL A O 1
ATOM 731 N N . ALA A 1 88 ? 1.992 -3.606 3.144 1.00 96.06 88 ALA A N 1
ATOM 732 C CA . ALA A 1 88 ? 2.429 -4.362 4.311 1.00 96.06 88 ALA A CA 1
ATOM 733 C C . ALA A 1 88 ? 2.227 -3.576 5.620 1.00 96.06 88 ALA A C 1
ATOM 735 O O . ALA A 1 88 ? 1.893 -4.155 6.649 1.00 96.06 88 ALA A O 1
ATOM 736 N N . SER A 1 89 ? 2.423 -2.257 5.601 1.00 95.94 89 SER A N 1
ATOM 737 C CA . SER A 1 89 ? 2.188 -1.375 6.749 1.00 95.94 89 SER A CA 1
ATOM 738 C C . SER A 1 89 ? 0.704 -1.297 7.122 1.00 95.94 89 SER A C 1
ATOM 740 O O . SER A 1 89 ? 0.369 -1.395 8.302 1.00 95.94 89 SER A O 1
ATOM 742 N N . TYR A 1 90 ? -0.190 -1.200 6.133 1.00 95.69 90 TYR A N 1
ATOM 743 C CA . TYR A 1 90 ? -1.640 -1.254 6.337 1.00 95.69 90 TYR A CA 1
ATOM 744 C C . TYR A 1 90 ? -2.080 -2.570 6.980 1.00 95.69 90 TYR A C 1
ATOM 746 O O . TYR A 1 90 ? -2.728 -2.555 8.026 1.00 95.69 90 TYR A O 1
ATOM 754 N N . LEU A 1 91 ? -1.656 -3.705 6.418 1.00 95.56 91 LEU A N 1
ATOM 755 C CA . LEU A 1 91 ? -2.019 -5.021 6.944 1.00 95.56 91 LEU A CA 1
ATOM 756 C C . LEU A 1 91 ? -1.464 -5.256 8.356 1.00 95.56 91 LEU A C 1
ATOM 758 O O . LEU A 1 91 ? -2.187 -5.757 9.212 1.00 95.56 91 LEU A O 1
ATOM 762 N N . ARG A 1 92 ? -0.221 -4.839 8.643 1.00 96.12 92 ARG A N 1
ATOM 763 C CA . ARG A 1 92 ? 0.349 -4.926 10.001 1.00 96.12 92 ARG A CA 1
ATOM 764 C C . ARG A 1 92 ? -0.431 -4.096 11.015 1.00 96.12 92 ARG A C 1
ATOM 766 O O . ARG A 1 92 ? -0.672 -4.578 12.114 1.00 96.12 92 ARG A O 1
ATOM 773 N N . CYS A 1 93 ? -0.841 -2.879 10.654 1.00 94.31 93 CYS A N 1
ATOM 774 C CA . CYS A 1 93 ? -1.642 -2.032 11.539 1.00 94.31 93 CYS A CA 1
ATOM 775 C C . CYS A 1 93 ? -2.976 -2.702 11.897 1.00 94.31 93 CYS A C 1
ATOM 777 O O . CYS A 1 93 ? -3.364 -2.717 13.063 1.00 94.31 93 CYS A O 1
ATOM 779 N N . ARG A 1 94 ? -3.633 -3.334 10.917 1.00 95.25 94 ARG A N 1
ATOM 780 C CA . ARG A 1 94 ? -4.854 -4.113 11.155 1.00 95.25 94 ARG A CA 1
ATOM 781 C C . ARG A 1 94 ? -4.611 -5.325 12.045 1.00 95.25 94 ARG A C 1
ATOM 783 O O . ARG A 1 94 ? -5.363 -5.521 12.991 1.00 95.25 94 ARG A O 1
ATOM 790 N N . LEU A 1 95 ? -3.571 -6.114 11.763 1.00 94.38 95 LEU A N 1
ATOM 791 C CA . LEU A 1 95 ? -3.218 -7.285 12.573 1.00 94.38 95 LEU A CA 1
ATOM 792 C C . LEU A 1 95 ? -2.957 -6.900 14.029 1.00 94.38 95 LEU A C 1
ATOM 794 O O . LEU A 1 95 ? -3.520 -7.522 14.918 1.00 94.38 95 LEU A O 1
ATOM 798 N N . GLN A 1 96 ? -2.204 -5.825 14.265 1.00 93.19 96 GLN A N 1
ATOM 799 C CA . GLN A 1 96 ? -1.941 -5.332 15.614 1.00 93.19 96 GLN A CA 1
ATOM 800 C C . GLN A 1 96 ? -3.238 -4.978 16.353 1.00 93.19 96 GLN A C 1
ATOM 802 O O . GLN A 1 96 ? -3.413 -5.369 17.501 1.00 93.19 96 GLN A O 1
ATOM 807 N N . LYS A 1 97 ? -4.174 -4.280 15.697 1.00 92.06 97 LYS A N 1
ATOM 808 C CA . LYS A 1 97 ? -5.480 -3.983 16.302 1.00 92.06 97 LYS A CA 1
ATOM 809 C C . LYS A 1 97 ? -6.271 -5.248 16.595 1.00 92.06 97 LYS A C 1
ATOM 811 O O . LYS A 1 97 ? -6.831 -5.364 17.675 1.00 92.06 97 LYS A O 1
ATOM 816 N N . ILE A 1 98 ? -6.313 -6.190 15.652 1.00 91.31 98 ILE A N 1
ATOM 817 C CA . ILE A 1 98 ? -6.986 -7.482 15.827 1.00 91.31 98 ILE A CA 1
ATOM 818 C C . ILE A 1 98 ? -6.409 -8.212 17.048 1.00 91.31 98 ILE A C 1
ATOM 820 O O . ILE A 1 98 ? -7.170 -8.645 17.906 1.00 91.31 98 ILE A O 1
ATOM 824 N N . GLU A 1 99 ? -5.084 -8.292 17.166 1.00 89.44 99 GLU A N 1
ATOM 825 C CA . GLU A 1 99 ? -4.395 -8.893 18.313 1.00 89.44 99 GLU A CA 1
ATOM 826 C C . GLU A 1 99 ? -4.742 -8.189 19.629 1.00 89.44 99 GLU A C 1
ATOM 828 O O . GLU A 1 99 ? -5.037 -8.866 20.612 1.00 89.44 99 GLU A O 1
ATOM 833 N N . THR A 1 100 ? -4.773 -6.853 19.653 1.00 86.25 100 THR A N 1
ATOM 834 C CA . THR A 1 100 ? -5.198 -6.080 20.830 1.00 86.25 100 THR A CA 1
ATOM 835 C C . THR A 1 100 ? -6.651 -6.370 21.194 1.00 86.25 100 THR A C 1
ATOM 837 O O . THR A 1 100 ? -6.922 -6.701 22.342 1.00 86.25 100 THR A O 1
ATOM 840 N N . TYR A 1 101 ? -7.577 -6.371 20.230 1.00 83.75 101 TYR A N 1
ATOM 841 C CA . TYR A 1 101 ? -8.972 -6.730 20.491 1.00 83.75 101 TYR A CA 1
ATOM 842 C C . TYR A 1 101 ? -9.119 -8.147 21.032 1.00 83.75 101 TYR A C 1
ATOM 844 O O . TYR A 1 101 ? -9.900 -8.358 21.954 1.00 83.75 101 TYR A O 1
ATOM 852 N N . PHE A 1 102 ? -8.396 -9.125 20.488 1.00 78.69 102 PHE A N 1
ATOM 853 C CA . PHE A 1 102 ? -8.428 -10.479 21.028 1.00 78.69 102 PHE A CA 1
ATOM 854 C C . PHE A 1 102 ? -7.826 -10.535 22.436 1.00 78.69 102 PHE A C 1
ATOM 856 O O . PHE A 1 102 ? -8.408 -11.175 23.299 1.00 78.69 102 PHE A O 1
ATOM 863 N N . CYS A 1 103 ? -6.718 -9.848 22.709 1.00 73.56 103 CYS A N 1
ATOM 864 C CA . CYS A 1 103 ? -6.116 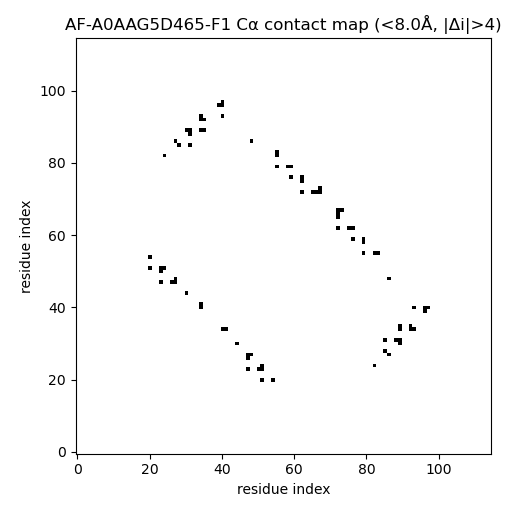-9.824 24.044 1.00 73.56 103 CYS A CA 1
ATOM 865 C C . CYS A 1 103 ? -7.036 -9.156 25.085 1.00 73.56 103 CYS A C 1
ATOM 867 O O . CYS A 1 103 ? -7.215 -9.688 26.178 1.00 73.56 103 CYS A O 1
ATOM 869 N N . ASP A 1 104 ? -7.674 -8.042 24.718 1.00 66.75 104 ASP A N 1
ATOM 870 C CA . ASP A 1 104 ? -8.550 -7.267 25.601 1.00 66.75 104 ASP A CA 1
ATOM 871 C C . ASP A 1 104 ? -9.905 -7.960 25.834 1.00 66.75 104 ASP A C 1
ATOM 873 O O . ASP A 1 104 ? -10.460 -7.894 26.930 1.00 66.75 104 ASP A O 1
ATOM 877 N N . ASN A 1 105 ? -10.454 -8.644 24.820 1.00 59.97 105 ASN A N 1
ATOM 878 C CA . ASN A 1 105 ? -11.753 -9.324 24.920 1.00 59.97 105 ASN A CA 1
ATOM 879 C C . ASN A 1 105 ? -11.646 -10.789 25.372 1.00 59.97 105 ASN A C 1
ATOM 881 O O . ASN A 1 105 ? -12.636 -11.357 25.835 1.00 59.97 105 ASN A O 1
ATOM 885 N N . VAL A 1 106 ? -10.468 -11.416 25.287 1.00 58.00 106 VAL A N 1
ATOM 886 C CA . VAL A 1 106 ? -10.216 -12.759 25.837 1.00 58.00 106 VAL A CA 1
ATOM 887 C C . VAL A 1 106 ? -9.682 -12.614 27.261 1.00 58.00 106 VAL A C 1
ATOM 889 O O . VAL A 1 106 ? -8.594 -13.053 27.617 1.00 58.00 106 VAL A O 1
ATOM 892 N N . GLN A 1 107 ? -10.505 -12.011 28.113 1.00 53.44 107 GLN A N 1
ATOM 893 C CA . GLN A 1 107 ? -10.329 -12.046 29.556 1.00 53.44 107 GLN A CA 1
ATOM 894 C C . GLN A 1 107 ? -11.339 -13.014 30.187 1.00 53.44 107 GLN A C 1
ATOM 896 O O . GLN A 1 107 ? -12.055 -12.602 31.077 1.00 53.44 107 GLN A O 1
ATOM 901 N N . TYR A 1 108 ? -11.422 -14.282 29.744 1.00 54.75 108 TYR A N 1
ATOM 902 C CA . TYR A 1 108 ? -12.074 -15.409 30.459 1.00 54.75 108 TYR A CA 1
ATOM 903 C C . TYR A 1 108 ? -11.640 -16.773 29.858 1.00 54.75 108 TYR A C 1
ATOM 905 O O . TYR A 1 108 ? -11.315 -16.842 28.677 1.00 54.75 108 TYR A O 1
ATOM 913 N N . PRO A 1 109 ? -11.592 -17.869 30.644 1.00 49.56 109 PRO A N 1
ATOM 914 C CA . PRO A 1 109 ? -10.409 -18.373 31.333 1.00 49.56 109 PRO A CA 1
ATOM 915 C C . PRO A 1 109 ? -9.923 -19.726 30.777 1.00 49.56 109 PRO A C 1
ATOM 917 O O . PRO A 1 109 ? -10.610 -20.415 30.029 1.00 49.56 109 PRO A O 1
ATOM 920 N N . PHE A 1 110 ? -8.753 -20.147 31.251 1.00 52.09 110 PHE A N 1
ATOM 921 C CA . PHE A 1 110 ? -8.047 -21.415 31.008 1.00 52.09 110 PHE A CA 1
ATOM 922 C C . PHE A 1 110 ? -8.831 -22.715 31.371 1.00 52.09 110 PHE A C 1
ATOM 924 O O . PHE A 1 110 ? -8.223 -23.760 31.566 1.00 52.09 110 PHE A O 1
ATOM 931 N N . TYR A 1 111 ? -10.168 -22.692 31.478 1.00 54.47 111 TYR A N 1
ATOM 932 C CA . TYR A 1 111 ? -11.012 -23.818 31.924 1.00 54.47 111 TYR A CA 1
ATOM 933 C C . TYR A 1 111 ? -11.932 -24.425 30.844 1.00 54.47 111 TYR A C 1
ATOM 935 O O . TYR A 1 111 ? -12.823 -25.198 31.180 1.00 54.47 111 TYR A O 1
ATOM 943 N N . LEU A 1 112 ? -11.745 -24.114 29.556 1.00 49.59 112 LEU A N 1
ATOM 944 C CA . LEU A 1 112 ? -12.586 -24.648 28.464 1.00 49.59 112 LEU A CA 1
ATOM 945 C C . LEU A 1 112 ? -11.846 -25.552 27.465 1.00 49.59 112 LEU A C 1
ATOM 947 O O . LEU A 1 112 ? -12.241 -25.654 26.308 1.00 49.59 112 LEU A O 1
ATOM 951 N N . PHE A 1 113 ? -10.825 -26.275 27.922 1.00 52.19 113 PHE A N 1
ATOM 952 C CA . PHE A 1 113 ? -10.354 -27.468 27.216 1.00 52.19 113 PHE A CA 1
ATOM 953 C C . PHE A 1 113 ? -10.621 -28.691 28.104 1.00 52.19 113 PHE A C 1
ATOM 955 O O . PHE A 1 113 ? -9.884 -28.903 29.069 1.00 52.19 113 PHE A O 1
ATOM 962 N N . PRO A 1 114 ? -11.690 -29.473 27.853 1.00 48.56 114 PRO A N 1
ATOM 963 C CA . PRO A 1 114 ? -11.768 -30.823 28.388 1.00 48.56 114 PRO A CA 1
ATOM 964 C C . PRO A 1 114 ? -10.653 -31.659 27.744 1.00 48.56 114 PRO A C 1
ATOM 966 O O . PRO A 1 114 ? -10.396 -31.505 26.548 1.00 48.56 114 PRO A O 1
ATOM 969 N N . ASN A 1 115 ? -9.997 -32.492 28.561 1.00 50.56 115 ASN A N 1
ATOM 970 C CA . ASN A 1 115 ? -9.010 -33.493 28.128 1.00 50.56 115 ASN A CA 1
ATOM 971 C C . ASN A 1 115 ? -9.512 -34.348 26.960 1.00 50.56 115 ASN A C 1
ATOM 973 O O . ASN A 1 115 ? -10.699 -34.749 27.006 1.00 50.56 115 ASN A O 1
#

Nearest PDB structures (foldseek):
  7pfo-assembly1_G  TM=9.623E-01  e=2.310E-06  Homo sapiens
  2eho-assembly3_I  TM=9.448E-01  e=5.459E-06  Homo sapiens
  8q6o-assembly1_K  TM=8.426E-01  e=2.288E-05  Xenopus laevis
  6jqa-assembly1_A  TM=5.518E-01  e=1.460E+00  Onion yellows phytoplasma OY-W